Protein AF-A0A8S3IJ34-F1 (afdb_monomer)

pLDDT: mean 76.65, std 19.13, range [31.41, 97.19]

Nearest PDB structures (foldseek):
  6h3k-assembly1_A  TM=5.319E-01  e=2.754E-01  Homo sapiens
  5na0-assembly1_A  TM=5.411E-01  e=5.334E-01  Homo sapiens
  5nad-assembly1_A  TM=5.308E-01  e=8.472E-01  Homo sapiens

Foldseek 3Di:
DDFAADCVVVVQLVLLVVLQVVDDDPDRLVVFGWAWDDWDHDRTYIDTDTDDFPDFQVQLPDDDDDDDDPDDHQNCVQVVVVHGDPVVVVVVVVVVVVVSQVSCVVSVHDPVDDDRRPGGDRHD

Secondary structure (DSSP, 8-state):
-BSS--SHHHHHHHHHHHHHHTS-SS--STTTSPPEEEEEE-SS-EEEEE---SEETTTTT--------TT--HHHHHHTTT-PPPHHHHHHHHHHHHHHHHHHHHTT---S--SGGG-EE---

Organism: NCBI:txid392030

Structure (mmCIF, N/CA/C/O backbone):
data_AF-A0A8S3IJ34-F1
#
_entry.id   AF-A0A8S3IJ34-F1
#
loop_
_atom_site.group_PDB
_atom_site.id
_atom_site.type_symbol
_atom_site.label_atom_id
_atom_site.label_alt_id
_atom_site.label_comp_id
_atom_site.label_asym_id
_atom_site.label_entity_id
_atom_site.label_seq_id
_atom_site.pdbx_PDB_ins_code
_atom_site.Cartn_x
_atom_site.Cartn_y
_atom_site.Cartn_z
_atom_site.occupancy
_atom_site.B_iso_or_equiv
_atom_site.auth_seq_id
_atom_site.auth_comp_id
_atom_site.auth_asym_id
_atom_site.auth_atom_id
_atom_site.pdbx_PDB_model_num
ATOM 1 N N . ILE A 1 1 ? -11.167 7.425 1.108 1.00 87.19 1 ILE A N 1
ATOM 2 C CA . ILE A 1 1 ? -12.456 7.265 1.824 1.00 87.19 1 ILE A CA 1
ATOM 3 C C . ILE A 1 1 ? -12.948 5.868 1.497 1.00 87.19 1 ILE A C 1
ATOM 5 O O . ILE A 1 1 ? -12.842 5.488 0.336 1.00 87.19 1 ILE A O 1
ATOM 9 N N . GLN A 1 2 ? -13.380 5.101 2.490 1.00 88.75 2 GLN A N 1
ATOM 10 C CA . GLN A 1 2 ? -13.784 3.705 2.327 1.00 88.75 2 GLN A CA 1
ATOM 11 C C . GLN A 1 2 ? -15.193 3.489 2.862 1.00 88.75 2 GLN A C 1
ATOM 13 O O . GLN A 1 2 ? -15.519 3.987 3.935 1.00 88.75 2 GLN A O 1
ATOM 18 N N . HIS A 1 3 ? -15.988 2.738 2.102 1.00 92.25 3 HIS A N 1
ATOM 19 C CA . HIS A 1 3 ? -17.344 2.318 2.442 1.00 92.25 3 HIS A CA 1
ATOM 20 C C . HIS A 1 3 ? -17.438 0.796 2.227 1.00 92.25 3 HIS A C 1
ATOM 22 O O . HIS A 1 3 ? -17.136 0.351 1.115 1.00 92.25 3 HIS A O 1
ATOM 28 N N . PRO A 1 4 ? -17.849 -0.015 3.219 1.00 93.38 4 PRO A N 1
ATOM 29 C CA . PRO A 1 4 ? -18.109 0.344 4.622 1.00 93.38 4 PRO A CA 1
ATOM 30 C C . PRO A 1 4 ? -16.833 0.811 5.361 1.00 93.38 4 PRO A C 1
ATOM 32 O O . PRO A 1 4 ? -15.736 0.674 4.808 1.00 93.38 4 PRO A O 1
ATOM 35 N N . PRO A 1 5 ? -16.940 1.362 6.589 1.00 92.81 5 PRO A N 1
ATOM 36 C CA . PRO A 1 5 ? -15.762 1.705 7.379 1.00 92.81 5 PRO A CA 1
ATOM 37 C C . PRO A 1 5 ? -14.894 0.465 7.605 1.00 92.81 5 PRO A C 1
ATOM 39 O O . PRO A 1 5 ? -15.391 -0.628 7.880 1.00 92.81 5 PRO A O 1
ATOM 42 N N . THR A 1 6 ? -13.578 0.636 7.495 1.00 93.12 6 THR A N 1
ATOM 43 C CA . THR A 1 6 ? -12.613 -0.415 7.825 1.00 93.12 6 THR A CA 1
ATOM 44 C C . THR A 1 6 ? -11.403 0.156 8.547 1.00 93.12 6 THR A C 1
ATOM 46 O O . THR A 1 6 ? -10.819 1.164 8.142 1.00 93.12 6 THR A O 1
ATOM 49 N N . VAL A 1 7 ? -11.030 -0.518 9.633 1.00 94.81 7 VAL A N 1
ATOM 50 C CA . VAL A 1 7 ? -9.808 -0.261 10.410 1.00 94.81 7 VAL A CA 1
ATOM 51 C C . VAL A 1 7 ? -8.677 -1.215 10.018 1.00 94.81 7 VAL A C 1
ATOM 53 O O . VAL A 1 7 ? -7.539 -1.049 10.455 1.00 94.81 7 VAL A O 1
ATOM 56 N N . TRP A 1 8 ? -8.980 -2.234 9.204 1.00 94.38 8 TRP A N 1
ATOM 57 C CA . TRP A 1 8 ? -8.062 -3.333 8.913 1.00 94.38 8 TRP A CA 1
ATOM 58 C C . TRP A 1 8 ? -6.816 -2.868 8.165 1.00 94.38 8 TRP A C 1
ATOM 60 O O . TRP A 1 8 ? -5.701 -3.222 8.537 1.00 94.38 8 TRP A O 1
ATOM 70 N N . GLU A 1 9 ? -6.986 -2.031 7.143 1.00 92.62 9 GLU A N 1
ATOM 71 C CA . GLU A 1 9 ? -5.857 -1.517 6.368 1.00 92.62 9 GLU A CA 1
ATOM 72 C C . GLU A 1 9 ? -4.937 -0.644 7.229 1.00 92.62 9 GLU A C 1
ATOM 74 O O . GLU A 1 9 ? -3.717 -0.817 7.217 1.00 92.62 9 GLU A O 1
ATOM 79 N N . PHE A 1 10 ? -5.526 0.221 8.061 1.00 94.19 10 PHE A N 1
ATOM 80 C CA . PHE A 1 10 ? -4.786 1.026 9.028 1.00 94.19 10 PHE A CA 1
ATOM 81 C C . PHE A 1 10 ? -4.001 0.151 10.012 1.00 94.19 10 PHE A C 1
ATOM 83 O O . PHE A 1 10 ? -2.827 0.420 10.278 1.00 94.19 10 PHE A O 1
ATOM 90 N N . TYR A 1 11 ? -4.613 -0.922 10.523 1.00 95.38 11 TYR A N 1
ATOM 91 C CA . TYR A 1 11 ? -3.943 -1.887 11.395 1.00 95.38 11 TYR A CA 1
ATOM 92 C C . TYR A 1 11 ? -2.752 -2.551 10.694 1.00 95.38 11 TYR A C 1
ATOM 94 O O . TYR A 1 11 ? -1.657 -2.584 11.255 1.00 95.38 11 TYR A O 1
ATOM 102 N N . ILE A 1 12 ? -2.937 -3.037 9.463 1.00 95.00 12 ILE A N 1
ATOM 103 C CA . ILE A 1 12 ? -1.882 -3.714 8.701 1.00 95.00 12 ILE A CA 1
ATOM 104 C C . ILE A 1 12 ? -0.704 -2.780 8.439 1.00 95.00 12 ILE A C 1
ATOM 106 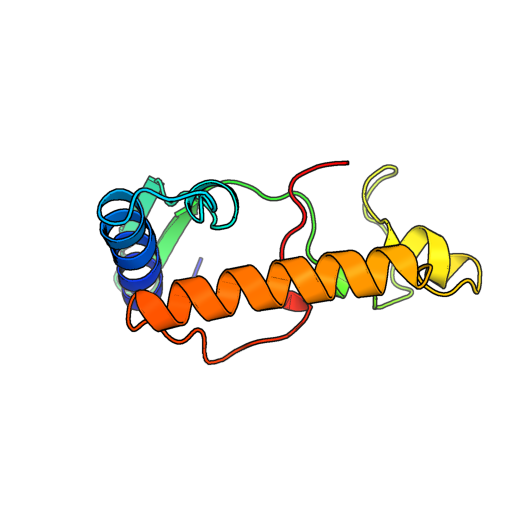O O . ILE A 1 12 ? 0.433 -3.160 8.721 1.00 95.00 12 ILE A O 1
ATOM 110 N N . LEU A 1 13 ? -0.955 -1.561 7.958 1.00 92.56 13 LEU A N 1
ATOM 111 C CA . LEU A 1 13 ? 0.097 -0.578 7.690 1.00 92.56 13 LEU A CA 1
ATOM 112 C C . LEU A 1 13 ? 0.833 -0.178 8.978 1.00 92.56 13 LEU A C 1
ATOM 114 O O . LEU A 1 13 ? 2.063 -0.130 8.998 1.00 92.56 13 LEU A O 1
ATOM 118 N N . THR A 1 14 ? 0.103 0.002 10.082 1.00 92.62 14 THR A N 1
ATOM 119 C CA . THR A 1 14 ? 0.693 0.292 11.398 1.00 92.62 14 THR A CA 1
ATOM 120 C C . THR A 1 14 ? 1.585 -0.851 11.888 1.00 92.62 14 THR A C 1
ATOM 122 O O . THR A 1 14 ? 2.715 -0.626 12.329 1.00 92.62 14 THR A O 1
ATOM 125 N N . GLU A 1 15 ? 1.116 -2.096 11.796 1.00 93.31 15 GLU A N 1
ATOM 126 C CA . GLU A 1 15 ? 1.888 -3.274 12.194 1.00 93.31 15 GLU A CA 1
ATOM 127 C C . GLU A 1 15 ? 3.122 -3.480 11.319 1.00 93.31 15 GLU A C 1
ATOM 129 O O . GLU A 1 15 ? 4.179 -3.869 11.822 1.00 93.31 15 GLU A O 1
ATOM 134 N N . LEU A 1 16 ? 3.009 -3.191 10.027 1.00 91.38 16 LEU A N 1
ATOM 135 C CA . LEU A 1 16 ? 4.106 -3.276 9.080 1.00 91.38 16 LEU A CA 1
ATOM 136 C C . LEU A 1 16 ? 5.231 -2.295 9.457 1.00 91.38 16 LEU A C 1
ATOM 138 O O . LEU A 1 16 ? 6.375 -2.727 9.627 1.00 91.38 16 LEU A O 1
ATOM 142 N N . SER A 1 17 ? 4.900 -1.023 9.710 1.00 89.69 17 SER A N 1
ATOM 143 C CA . SER A 1 17 ? 5.856 -0.007 10.182 1.00 89.69 17 SER A CA 1
ATOM 144 C C . SER A 1 17 ? 6.414 -0.305 11.577 1.00 89.69 17 SER A C 1
ATOM 146 O O . SER A 1 17 ? 7.590 -0.088 11.857 1.00 89.69 17 SER A O 1
ATOM 148 N N . ARG A 1 18 ? 5.603 -0.844 12.492 1.00 89.81 18 ARG A N 1
ATOM 149 C CA . ARG A 1 18 ? 6.066 -1.178 13.848 1.00 89.81 18 ARG A CA 1
ATOM 150 C C . ARG A 1 18 ? 7.050 -2.351 13.849 1.00 89.81 18 ARG A C 1
ATOM 152 O O . ARG A 1 18 ? 7.998 -2.374 14.638 1.00 89.81 18 ARG A O 1
ATOM 159 N N . ARG A 1 19 ? 6.810 -3.365 13.012 1.00 90.25 19 ARG A N 1
ATOM 160 C CA . ARG A 1 19 ? 7.636 -4.581 12.944 1.00 90.25 19 ARG A CA 1
ATOM 161 C C . ARG A 1 19 ? 8.918 -4.372 12.132 1.00 90.25 19 ARG A C 1
ATOM 163 O O . ARG A 1 19 ? 9.911 -5.025 12.448 1.00 90.25 19 ARG A O 1
ATOM 170 N N . SER A 1 20 ? 8.925 -3.464 11.155 1.00 86.00 20 SER A N 1
ATOM 171 C CA . SER A 1 20 ? 10.122 -3.109 10.376 1.00 86.00 20 SER A CA 1
ATOM 172 C C . SER A 1 20 ? 11.205 -2.451 11.242 1.00 86.00 20 SER A C 1
ATOM 174 O O . SER A 1 20 ? 12.358 -2.865 11.189 1.00 86.00 20 SER A O 1
ATOM 176 N N . VAL A 1 21 ? 10.838 -1.518 12.132 1.00 79.00 21 VAL A N 1
ATOM 177 C CA . VAL A 1 21 ? 11.782 -0.828 13.042 1.00 79.00 21 VAL A CA 1
ATOM 178 C C . VAL A 1 21 ? 12.536 -1.813 13.944 1.00 79.00 21 VAL A C 1
ATOM 180 O O . VAL A 1 21 ? 13.696 -1.601 14.284 1.00 79.00 21 VAL A O 1
ATOM 183 N N . ARG A 1 22 ? 11.899 -2.930 14.312 1.00 69.44 22 ARG A N 1
ATOM 184 C CA . ARG A 1 22 ? 12.496 -3.955 15.186 1.00 69.44 22 ARG A CA 1
ATOM 185 C C . ARG A 1 22 ? 13.533 -4.835 14.485 1.00 69.44 22 ARG A C 1
ATOM 187 O O . ARG A 1 22 ? 14.295 -5.512 15.169 1.00 69.44 22 ARG A O 1
ATOM 194 N N . LYS A 1 23 ? 13.560 -4.855 13.151 1.00 66.50 23 LYS A N 1
ATOM 195 C CA . LYS A 1 23 ? 14.507 -5.632 12.340 1.00 66.50 23 LYS A CA 1
ATOM 196 C C . LYS A 1 23 ? 15.383 -4.680 11.525 1.00 66.50 23 LYS A C 1
ATOM 198 O O . LYS A 1 23 ? 15.305 -4.640 10.299 1.00 66.50 23 LYS A O 1
ATOM 203 N N . ALA A 1 24 ? 16.222 -3.912 12.218 1.00 55.44 24 ALA A N 1
ATOM 204 C CA . ALA A 1 24 ? 17.233 -3.085 11.570 1.00 55.44 24 ALA A CA 1
ATOM 205 C C . ALA A 1 24 ? 18.197 -3.974 10.759 1.00 55.44 24 ALA A C 1
ATOM 207 O O . ALA A 1 24 ? 18.810 -4.899 11.289 1.00 55.44 24 ALA A O 1
ATOM 208 N N . GLY A 1 25 ? 18.291 -3.707 9.459 1.00 65.00 25 GLY A N 1
ATOM 209 C CA . GLY A 1 25 ? 19.146 -4.408 8.505 1.00 65.00 25 GLY A CA 1
ATOM 210 C C . GLY A 1 25 ? 19.375 -3.545 7.263 1.00 65.00 25 GLY A C 1
ATOM 211 O O . GLY A 1 25 ? 18.918 -2.409 7.201 1.00 65.00 25 GLY A O 1
ATOM 212 N N . GLN A 1 26 ? 20.065 -4.085 6.258 1.00 65.25 26 GLN A N 1
ATOM 213 C CA . GLN A 1 26 ? 20.473 -3.364 5.038 1.00 65.25 26 GLN A CA 1
ATOM 214 C C . GLN A 1 26 ? 19.305 -2.877 4.152 1.00 65.25 26 GLN A C 1
ATOM 216 O O . GLN A 1 26 ? 19.515 -2.070 3.250 1.00 65.25 26 GLN A O 1
ATOM 221 N N . PHE A 1 27 ? 18.083 -3.368 4.386 1.00 78.31 27 PHE A N 1
ATOM 222 C CA . PHE A 1 27 ? 16.884 -3.025 3.625 1.00 78.31 27 PHE A CA 1
ATOM 223 C C . PHE A 1 27 ? 15.860 -2.331 4.526 1.00 78.31 27 PHE A C 1
ATOM 225 O O . PHE A 1 27 ? 15.261 -2.965 5.396 1.00 78.31 27 PHE A O 1
ATOM 232 N N . ASP A 1 28 ? 15.658 -1.033 4.300 1.00 81.00 28 ASP A N 1
ATOM 233 C CA . ASP A 1 28 ? 14.655 -0.243 5.012 1.00 81.00 28 ASP A CA 1
ATOM 234 C C . ASP A 1 28 ? 13.300 -0.323 4.296 1.00 81.00 28 ASP A C 1
ATOM 236 O O . ASP A 1 28 ? 13.083 0.281 3.240 1.00 81.00 28 ASP A O 1
ATOM 240 N N . LEU A 1 29 ? 12.384 -1.110 4.861 1.00 82.94 29 LEU A N 1
ATOM 241 C CA . LEU A 1 29 ? 11.032 -1.250 4.329 1.00 82.94 29 LEU A CA 1
ATOM 242 C C . LEU A 1 29 ? 10.184 0.016 4.582 1.00 82.94 29 LEU A C 1
ATOM 244 O O . LEU A 1 29 ? 9.273 0.287 3.804 1.00 82.94 29 LEU A O 1
ATOM 248 N N . ASN A 1 30 ? 10.492 0.839 5.595 1.00 81.62 30 ASN A N 1
ATOM 249 C CA . ASN A 1 30 ? 9.695 2.037 5.906 1.00 81.62 30 ASN A CA 1
ATOM 250 C C . ASN A 1 30 ? 9.756 3.097 4.808 1.00 81.62 30 ASN A C 1
ATOM 252 O O . ASN A 1 30 ? 8.820 3.869 4.655 1.00 81.62 30 ASN A O 1
ATOM 256 N N . GLN A 1 31 ? 10.825 3.104 4.013 1.00 83.06 31 GLN A N 1
ATOM 257 C CA . GLN A 1 31 ? 10.952 3.986 2.850 1.00 83.06 31 GLN A CA 1
ATOM 258 C C . GLN A 1 31 ? 10.158 3.491 1.630 1.00 83.06 31 GLN A C 1
ATOM 260 O O . GLN A 1 31 ? 10.050 4.203 0.636 1.00 83.06 31 GLN A O 1
ATOM 265 N N . ARG A 1 32 ? 9.628 2.262 1.679 1.00 85.50 32 ARG A N 1
ATOM 266 C CA . ARG A 1 32 ? 8.944 1.583 0.565 1.00 85.50 32 ARG A CA 1
ATOM 267 C C . ARG A 1 32 ? 7.461 1.331 0.824 1.00 85.50 32 ARG A C 1
ATOM 269 O O . ARG A 1 32 ? 6.760 0.854 -0.062 1.00 85.50 32 ARG A O 1
ATOM 276 N N . ILE A 1 33 ? 6.989 1.638 2.028 1.00 86.44 33 ILE A N 1
ATOM 277 C CA . ILE A 1 33 ? 5.580 1.585 2.411 1.00 86.44 33 ILE A CA 1
ATOM 278 C C . ILE A 1 33 ? 5.108 3.022 2.625 1.00 86.44 33 ILE A C 1
ATOM 280 O O . ILE A 1 33 ? 5.859 3.829 3.172 1.00 86.44 33 ILE A O 1
ATOM 284 N N . PRO A 1 34 ? 3.863 3.355 2.268 1.00 86.94 34 PRO A N 1
ATOM 285 C CA . PRO A 1 34 ? 3.294 4.647 2.610 1.00 86.94 34 PRO A CA 1
ATOM 286 C C . PRO A 1 34 ? 3.257 4.861 4.121 1.00 86.94 34 PRO A C 1
ATOM 288 O O . PRO A 1 34 ? 2.751 4.025 4.872 1.00 86.94 34 PRO A O 1
ATOM 291 N N . THR A 1 35 ? 3.721 6.024 4.569 1.00 87.94 35 THR A N 1
ATOM 292 C CA . THR A 1 35 ? 3.522 6.417 5.966 1.00 87.94 35 THR A CA 1
ATOM 293 C C . THR A 1 35 ? 2.044 6.706 6.206 1.00 87.94 35 THR A C 1
ATOM 295 O O . THR A 1 35 ? 1.449 7.511 5.492 1.00 87.94 35 THR A O 1
ATOM 298 N N . VAL A 1 36 ? 1.448 6.087 7.223 1.00 91.31 36 VAL A N 1
ATOM 299 C CA . VAL A 1 36 ? 0.073 6.376 7.646 1.00 91.31 36 VAL A CA 1
ATOM 300 C C . VAL A 1 36 ? 0.097 7.313 8.846 1.00 91.31 36 VAL A C 1
ATOM 302 O O . VAL A 1 36 ? 0.807 7.067 9.817 1.00 91.31 36 VAL A O 1
ATOM 305 N N . TYR A 1 37 ? -0.678 8.394 8.781 1.00 92.62 37 TYR A N 1
ATOM 306 C CA . TYR A 1 37 ? -0.691 9.444 9.800 1.00 92.62 37 TYR A CA 1
ATOM 307 C C . TYR A 1 37 ? -1.865 9.306 10.769 1.00 92.62 37 TYR A C 1
ATOM 309 O O . TYR A 1 37 ? -1.712 9.543 11.966 1.00 92.62 37 TYR A O 1
ATOM 317 N N . ARG A 1 38 ? -3.059 8.985 10.254 1.00 95.12 38 ARG A N 1
ATOM 318 C CA . ARG A 1 38 ? -4.300 8.963 11.043 1.00 95.12 38 ARG A CA 1
ATOM 319 C C . ARG A 1 38 ? -5.408 8.187 10.337 1.00 95.12 38 ARG A C 1
ATOM 321 O O . ARG A 1 38 ? -5.525 8.268 9.119 1.00 95.12 38 ARG A O 1
ATOM 328 N N . LEU A 1 39 ? -6.270 7.537 11.115 1.00 96.50 39 LEU A N 1
ATOM 329 C CA . LEU A 1 39 ? -7.586 7.060 10.691 1.00 96.50 39 LEU A CA 1
ATOM 330 C C . LEU A 1 39 ? -8.673 7.851 11.426 1.00 96.50 39 LEU A C 1
ATOM 332 O O . LEU A 1 39 ? -8.565 8.066 12.632 1.00 96.50 39 LEU A O 1
ATOM 336 N N . ILE A 1 40 ? -9.701 8.283 10.702 1.00 97.00 40 ILE A N 1
ATOM 337 C CA . ILE A 1 40 ? -10.951 8.788 11.273 1.00 97.00 40 ILE A CA 1
ATOM 338 C C . ILE A 1 40 ? -12.061 7.839 10.834 1.00 97.00 40 ILE A C 1
ATOM 340 O O . ILE A 1 40 ? -12.224 7.590 9.639 1.00 97.00 40 ILE A O 1
ATOM 344 N N . GLU A 1 41 ? -12.799 7.303 11.796 1.00 97.19 41 GLU A N 1
ATOM 345 C CA . GLU A 1 41 ? -13.912 6.387 11.566 1.00 97.19 41 GLU A CA 1
ATOM 346 C C . GLU A 1 41 ? -15.239 7.106 11.822 1.00 97.19 41 GLU A C 1
ATOM 348 O O . GLU A 1 41 ? -15.386 7.840 12.800 1.00 97.19 41 GLU A O 1
ATOM 353 N N . TYR A 1 42 ? -16.186 6.903 10.914 1.00 95.75 42 TYR A N 1
ATOM 354 C CA . TYR A 1 42 ? -17.574 7.334 10.995 1.00 95.75 42 TYR A CA 1
ATOM 355 C C . TYR A 1 42 ? -18.474 6.095 10.921 1.00 95.75 42 TYR A C 1
ATOM 357 O O . TYR A 1 42 ? -18.011 4.994 10.622 1.00 95.75 42 TYR A O 1
ATOM 365 N N . ASN A 1 43 ? -19.773 6.269 11.162 1.00 95.69 43 ASN A N 1
ATOM 366 C CA . ASN A 1 43 ? -20.721 5.151 11.196 1.00 95.69 43 ASN A CA 1
ATOM 367 C C . ASN A 1 43 ? -20.826 4.395 9.857 1.00 95.69 43 ASN A C 1
ATOM 369 O O . ASN A 1 43 ? -21.112 3.202 9.845 1.00 95.69 43 ASN A O 1
ATOM 373 N N . ASP A 1 44 ? -20.616 5.083 8.736 1.00 96.31 44 ASP A N 1
ATOM 374 C CA . ASP A 1 44 ? -20.840 4.587 7.375 1.00 96.31 44 ASP A CA 1
ATOM 375 C C . ASP A 1 44 ? -19.595 4.664 6.473 1.00 96.31 44 ASP A C 1
ATOM 377 O O . ASP A 1 44 ? -19.619 4.161 5.343 1.00 96.31 44 ASP A O 1
ATOM 381 N N . TYR A 1 45 ? -18.487 5.231 6.966 1.00 95.81 45 TYR A N 1
ATOM 382 C CA . TYR A 1 45 ? -17.216 5.277 6.243 1.00 95.81 45 TYR A CA 1
ATOM 383 C C . TYR A 1 45 ? -15.997 5.492 7.132 1.00 95.81 45 TYR A C 1
ATOM 385 O O . TYR A 1 45 ? -16.089 5.961 8.263 1.00 95.81 45 TYR A O 1
ATOM 393 N N . SER A 1 46 ? -14.816 5.205 6.588 1.00 96.44 46 SER A N 1
ATOM 394 C CA . SER A 1 46 ? -13.543 5.576 7.205 1.00 96.44 46 SER A CA 1
ATOM 395 C C . SER A 1 46 ? -12.674 6.418 6.267 1.00 96.44 46 SER A C 1
ATOM 397 O O . SER A 1 46 ? -12.734 6.330 5.032 1.00 96.44 46 SER A O 1
ATOM 399 N N . VAL A 1 47 ? -11.868 7.297 6.862 1.00 96.06 47 VAL A N 1
ATOM 400 C CA . VAL A 1 47 ? -10.935 8.187 6.164 1.00 96.06 47 VAL A CA 1
ATOM 401 C C . VAL A 1 47 ? -9.541 7.986 6.732 1.00 96.06 47 VAL A C 1
ATOM 403 O O . VAL A 1 47 ? -9.260 8.352 7.873 1.00 96.06 47 VAL A O 1
ATOM 406 N N . MET A 1 48 ? -8.656 7.422 5.914 1.00 95.19 48 MET A N 1
ATOM 407 C CA . MET A 1 48 ? -7.247 7.256 6.245 1.00 95.19 48 MET A CA 1
ATOM 408 C C . MET A 1 48 ? -6.416 8.373 5.609 1.00 95.19 48 MET A C 1
ATOM 410 O O . MET A 1 48 ? -6.481 8.608 4.403 1.00 95.19 48 MET A O 1
ATOM 414 N N . PHE A 1 49 ? -5.627 9.053 6.436 1.00 93.94 49 PHE A N 1
ATOM 415 C CA . PHE A 1 49 ? -4.634 10.036 6.025 1.00 93.94 49 PHE A CA 1
ATOM 416 C C . PHE A 1 49 ? -3.276 9.346 5.947 1.00 93.94 49 PHE A C 1
ATOM 418 O O . PHE A 1 49 ? -2.775 8.838 6.952 1.00 93.94 49 PHE A O 1
ATOM 425 N N . MET A 1 50 ? -2.676 9.348 4.762 1.00 90.44 50 MET A N 1
ATOM 426 C CA . MET A 1 50 ? -1.396 8.701 4.482 1.00 90.44 50 MET A CA 1
ATOM 427 C C . MET A 1 50 ? -0.557 9.548 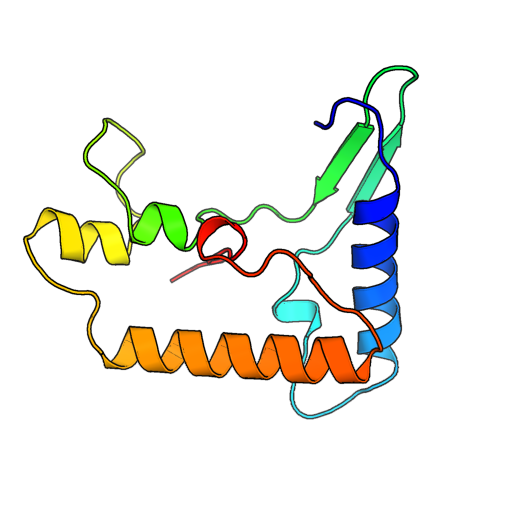3.525 1.00 90.44 50 MET A C 1
ATOM 429 O O . MET A 1 50 ? -1.057 10.493 2.912 1.00 90.44 50 MET A O 1
ATOM 433 N N . GLN A 1 51 ? 0.725 9.214 3.414 1.00 87.12 51 GLN A N 1
ATOM 434 C CA . GLN A 1 51 ? 1.657 9.842 2.491 1.00 87.12 51 GLN A CA 1
ATOM 435 C C . GLN A 1 51 ? 1.095 9.809 1.071 1.00 87.12 51 GLN A C 1
ATOM 437 O O . GLN A 1 51 ? 0.712 8.757 0.558 1.00 87.12 51 GLN A O 1
ATOM 442 N N . ARG A 1 52 ? 1.076 10.974 0.422 1.00 81.62 52 ARG A N 1
ATOM 443 C CA . ARG A 1 52 ? 0.690 11.074 -0.981 1.00 81.62 52 ARG A CA 1
ATOM 444 C C . ARG A 1 52 ? 1.800 10.487 -1.845 1.00 81.62 52 ARG A C 1
ATOM 446 O O . ARG A 1 52 ? 2.927 10.973 -1.796 1.00 81.62 52 ARG A O 1
ATOM 453 N N . ALA A 1 53 ? 1.454 9.514 -2.678 1.00 72.06 53 ALA A N 1
ATOM 454 C CA . ALA A 1 53 ? 2.275 9.136 -3.815 1.00 72.06 53 ALA A CA 1
ATOM 455 C C . ALA A 1 53 ? 1.643 9.677 -5.105 1.00 72.06 53 ALA A C 1
ATOM 457 O O . ALA A 1 53 ? 0.421 9.611 -5.259 1.00 72.06 53 ALA A O 1
ATOM 458 N N . PRO A 1 54 ? 2.433 10.266 -6.013 1.00 64.25 54 PRO A N 1
ATOM 459 C CA . PRO A 1 54 ? 1.896 10.935 -7.188 1.00 64.25 54 PRO A CA 1
ATOM 460 C C . PRO A 1 54 ? 1.351 9.974 -8.253 1.00 64.25 54 PRO A C 1
ATOM 462 O O . PRO A 1 54 ? 0.512 10.402 -9.038 1.00 64.25 54 PRO A O 1
ATOM 465 N N . GLN A 1 55 ? 1.816 8.718 -8.311 1.00 63.88 55 GLN A N 1
ATOM 466 C CA . GLN A 1 55 ? 1.516 7.779 -9.405 1.00 63.88 55 GLN A CA 1
ATOM 467 C C . GLN A 1 55 ? 1.420 6.323 -8.925 1.00 63.88 55 GLN A C 1
ATOM 469 O O . GLN A 1 55 ? 2.124 5.943 -7.986 1.00 63.88 55 GLN A O 1
ATOM 474 N N . THR A 1 56 ? 0.624 5.499 -9.622 1.00 63.81 56 THR A N 1
ATOM 475 C CA . THR A 1 56 ? 0.628 4.027 -9.498 1.00 63.81 56 THR A CA 1
ATOM 476 C C . THR A 1 56 ? 1.336 3.356 -10.682 1.00 63.81 56 THR A C 1
ATOM 478 O O . THR A 1 56 ? 1.465 3.937 -11.761 1.00 63.81 56 THR A O 1
ATOM 481 N N . LEU A 1 57 ? 1.778 2.109 -10.510 1.00 59.44 57 LEU A N 1
ATOM 482 C CA . LEU A 1 57 ? 2.471 1.336 -11.544 1.00 59.44 57 LEU A CA 1
ATOM 483 C C . LEU A 1 57 ? 1.517 0.825 -12.648 1.00 59.44 57 LEU A C 1
ATOM 485 O O . LEU A 1 57 ? 1.980 0.533 -13.748 1.00 59.44 57 LEU A O 1
ATOM 489 N N . LEU A 1 58 ? 0.197 0.743 -12.412 1.00 49.59 58 LEU A N 1
ATOM 490 C CA . LEU A 1 58 ? -0.777 0.457 -13.483 1.00 49.59 58 LEU A CA 1
ATOM 491 C C . LEU A 1 58 ? -1.082 1.682 -14.350 1.00 49.59 58 LEU A C 1
ATOM 493 O O . LEU A 1 58 ? -1.225 1.510 -15.557 1.00 49.59 58 LEU A O 1
ATOM 497 N N . VAL A 1 59 ? -1.146 2.902 -13.793 1.00 48.56 59 VAL A N 1
ATOM 498 C CA . VAL A 1 59 ? -1.275 4.116 -14.630 1.00 48.56 59 VAL A CA 1
ATOM 499 C C . VAL A 1 59 ? -0.156 4.125 -15.665 1.00 48.56 59 VAL A C 1
ATOM 501 O O . VAL A 1 59 ? -0.419 4.289 -16.841 1.00 48.56 59 VAL A O 1
ATOM 504 N N . CYS A 1 60 ? 1.034 3.714 -15.252 1.00 43.97 60 CYS A N 1
ATOM 505 C CA . CYS A 1 60 ? 2.169 3.413 -16.104 1.00 43.97 60 CYS A CA 1
ATOM 506 C C . CYS A 1 60 ? 1.894 2.400 -17.262 1.00 43.97 60 CYS A C 1
ATOM 508 O O . CYS A 1 60 ? 2.447 2.566 -18.342 1.00 43.97 60 CYS A O 1
ATOM 510 N N . ASN A 1 61 ? 1.052 1.374 -17.105 1.00 39.25 61 ASN A N 1
ATOM 511 C CA . ASN A 1 61 ? 0.855 0.312 -18.110 1.00 39.25 61 ASN A CA 1
ATOM 512 C C . ASN A 1 61 ? -0.449 0.389 -18.927 1.00 39.25 61 ASN A C 1
ATOM 514 O O . ASN A 1 61 ? -0.529 -0.255 -19.973 1.00 39.25 61 ASN A O 1
ATOM 518 N N . ASN A 1 62 ? -1.473 1.126 -18.483 1.00 37.34 62 ASN A N 1
ATOM 519 C CA . ASN A 1 62 ? -2.788 1.131 -19.127 1.00 37.34 62 ASN A CA 1
ATOM 520 C C . ASN A 1 62 ? -3.315 2.545 -19.428 1.00 37.34 62 ASN A C 1
ATOM 522 O O . ASN A 1 62 ? -3.909 3.212 -18.586 1.00 37.34 62 ASN A O 1
ATOM 526 N N . SER A 1 63 ? -3.289 2.849 -20.727 1.00 42.69 63 SER A N 1
ATOM 527 C CA . SER A 1 63 ? -4.404 3.361 -21.537 1.00 42.69 63 SER A CA 1
ATOM 528 C C . SER A 1 63 ? -4.416 4.833 -21.964 1.00 42.69 63 SER A C 1
ATOM 530 O O . SER A 1 63 ? -4.429 5.781 -21.188 1.00 42.69 63 SER A O 1
ATOM 532 N N . ARG A 1 64 ? -4.596 4.979 -23.284 1.00 50.47 64 ARG A N 1
ATOM 533 C CA . ARG A 1 64 ? -5.531 5.928 -23.893 1.00 50.47 64 ARG A CA 1
ATOM 534 C C . ARG A 1 64 ? -6.749 6.145 -22.981 1.00 50.47 64 ARG A C 1
ATOM 536 O O . ARG A 1 64 ? -7.660 5.320 -23.001 1.00 50.47 64 ARG A O 1
ATOM 543 N N . LYS A 1 65 ? -6.773 7.258 -22.252 1.00 40.66 65 LYS A N 1
ATOM 544 C CA . LYS A 1 65 ? -7.952 8.091 -21.967 1.00 40.66 65 LYS A CA 1
ATOM 545 C C . LYS A 1 65 ? -7.495 9.334 -21.205 1.00 40.66 65 LYS A C 1
ATOM 547 O O . LYS A 1 65 ? -7.068 9.258 -20.066 1.00 40.66 65 LYS A O 1
ATOM 552 N N . GLU A 1 66 ? -7.524 10.438 -21.941 1.00 40.00 66 GLU A N 1
ATOM 553 C CA . GLU A 1 66 ? -7.675 11.827 -21.506 1.00 40.00 66 GLU A CA 1
ATOM 554 C C . GLU A 1 66 ? -7.189 12.217 -20.095 1.00 40.00 66 GLU A C 1
ATOM 556 O O . GLU A 1 66 ? -7.843 11.991 -19.084 1.00 40.00 66 GLU A O 1
ATOM 561 N N . LEU A 1 67 ? -6.105 13.002 -20.120 1.00 40.66 67 LEU A N 1
ATOM 562 C CA . LEU A 1 67 ? -5.893 14.184 -19.284 1.00 40.66 67 LEU A CA 1
ATOM 563 C C . LEU A 1 67 ? -5.546 13.960 -17.799 1.00 40.66 67 LEU A C 1
ATOM 565 O O . LEU A 1 67 ? -6.337 14.269 -16.916 1.00 40.66 67 LEU A O 1
ATOM 569 N N . VAL A 1 68 ? -4.277 13.639 -17.514 1.00 34.84 68 VAL A N 1
ATOM 570 C CA . VAL A 1 68 ? -3.599 14.168 -16.314 1.00 34.84 68 VAL A CA 1
ATOM 571 C C . VAL A 1 68 ? -2.189 14.642 -16.678 1.00 34.84 68 VAL A C 1
ATOM 573 O O . VAL A 1 68 ? -1.278 13.858 -16.898 1.00 34.84 68 VAL A O 1
ATOM 576 N N . SER A 1 69 ? -2.076 15.966 -16.787 1.00 31.41 69 SER A N 1
ATOM 577 C CA . SER A 1 69 ? -0.913 16.827 -16.540 1.00 31.41 69 SER A CA 1
ATOM 578 C C . SER A 1 69 ? 0.499 16.258 -16.771 1.00 31.41 69 SER A C 1
ATOM 580 O O . SER A 1 69 ? 1.030 15.494 -15.976 1.00 31.41 69 SER A O 1
ATOM 582 N N . TYR A 1 70 ? 1.140 16.779 -17.819 1.00 34.09 70 TYR A N 1
ATOM 583 C CA . TYR A 1 70 ? 2.582 16.837 -18.074 1.00 34.09 70 TYR A CA 1
ATOM 584 C C . TYR A 1 70 ? 3.485 16.597 -16.841 1.00 34.09 70 TYR A C 1
ATOM 586 O O . TYR A 1 70 ? 3.550 17.435 -15.944 1.00 34.09 70 TYR A O 1
ATOM 594 N N . GLY A 1 71 ? 4.234 15.483 -16.852 1.00 36.84 71 GLY A N 1
ATOM 595 C CA . GLY A 1 71 ? 5.426 15.278 -16.010 1.00 36.84 71 GLY A CA 1
ATOM 596 C C . GLY A 1 71 ? 5.552 13.932 -15.284 1.00 36.84 71 GLY A C 1
ATOM 597 O O . GLY A 1 71 ? 6.590 13.683 -14.680 1.00 36.84 71 GLY A O 1
ATOM 598 N N . SER A 1 72 ? 4.540 13.061 -15.315 1.00 42.59 72 SER A N 1
ATOM 599 C CA . SER A 1 72 ? 4.382 12.036 -14.272 1.00 42.59 72 SER A CA 1
ATOM 600 C C . SER A 1 72 ? 3.897 10.677 -14.786 1.00 42.59 72 SER A C 1
ATOM 602 O O . SER A 1 72 ? 2.930 10.148 -14.248 1.00 42.59 72 SER A O 1
ATOM 604 N N . ASP A 1 73 ? 4.481 10.127 -15.853 1.00 51.44 73 ASP A N 1
ATOM 605 C CA . ASP A 1 73 ? 3.976 8.856 -16.386 1.00 51.44 73 ASP A CA 1
ATOM 606 C C . ASP A 1 73 ? 5.026 8.081 -17.194 1.00 51.44 73 ASP A C 1
ATOM 608 O O . ASP A 1 73 ? 5.144 8.208 -18.411 1.00 51.44 73 ASP A O 1
ATOM 612 N N . PHE A 1 74 ? 5.873 7.322 -16.502 1.00 50.84 74 PHE A N 1
ATOM 613 C CA . PHE A 1 74 ? 7.069 6.725 -17.100 1.00 50.84 74 PHE A CA 1
ATOM 614 C C . PHE A 1 74 ? 6.753 5.638 -18.127 1.00 50.84 74 PHE A C 1
ATOM 616 O O . PHE A 1 74 ? 7.276 5.657 -19.239 1.00 50.84 74 PHE A O 1
ATOM 623 N N . ALA A 1 75 ? 5.870 4.702 -17.796 1.00 49.56 75 ALA A N 1
ATOM 624 C CA . ALA A 1 75 ? 5.531 3.647 -18.736 1.00 49.56 75 ALA A CA 1
ATOM 625 C C . ALA A 1 75 ? 4.466 4.096 -19.757 1.00 49.56 75 ALA A C 1
ATOM 627 O O . ALA A 1 75 ? 4.560 3.667 -20.906 1.00 49.56 75 ALA A O 1
ATOM 628 N N . ASN A 1 76 ? 3.603 5.081 -19.457 1.00 48.50 76 ASN A N 1
ATOM 629 C CA . ASN A 1 76 ? 2.754 5.702 -20.484 1.00 48.50 76 ASN A CA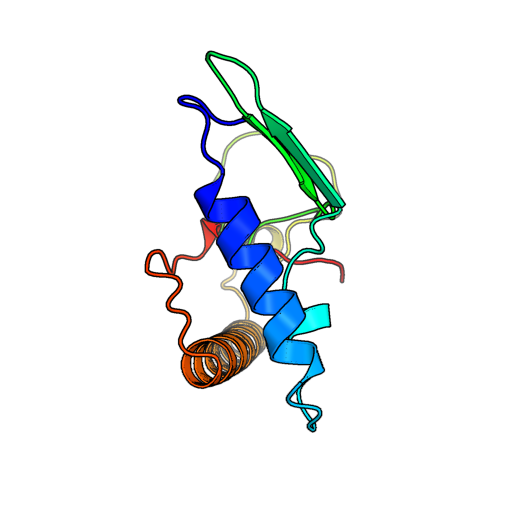 1
ATOM 630 C C . ASN A 1 76 ? 3.553 6.568 -21.459 1.00 48.50 76 ASN A C 1
ATOM 632 O O . ASN A 1 76 ? 3.206 6.604 -22.637 1.00 48.50 76 ASN A O 1
ATOM 636 N N . TYR A 1 77 ? 4.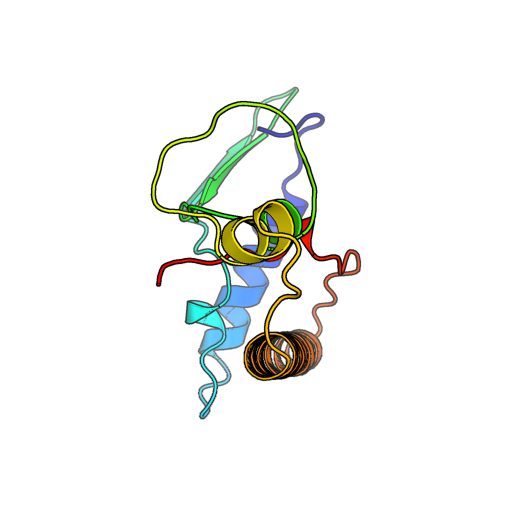644 7.220 -21.044 1.00 51.97 77 TYR A N 1
ATOM 637 C CA . TYR A 1 77 ? 5.568 7.888 -21.971 1.00 51.97 77 TYR A CA 1
ATOM 638 C C . TYR A 1 77 ? 6.123 6.911 -23.018 1.00 51.97 77 TYR A C 1
ATOM 640 O O . TYR A 1 77 ? 6.293 7.272 -24.185 1.00 51.97 77 TYR A O 1
ATOM 648 N N . HIS A 1 78 ? 6.377 5.665 -22.613 1.00 51.94 78 HIS A N 1
ATOM 649 C CA . HIS A 1 78 ? 6.839 4.617 -23.512 1.00 51.94 78 HIS A CA 1
ATOM 650 C C . HIS A 1 78 ? 5.678 4.030 -24.338 1.00 51.94 78 HIS A C 1
ATOM 652 O O . HIS A 1 78 ? 5.745 4.076 -25.566 1.00 51.94 78 HIS A O 1
ATOM 658 N N . ILE A 1 79 ? 4.580 3.593 -23.716 1.00 52.41 79 ILE A N 1
ATOM 659 C CA . ILE A 1 79 ? 3.447 2.936 -24.396 1.00 52.41 79 ILE A CA 1
ATOM 660 C C . ILE A 1 79 ? 2.722 3.888 -25.361 1.00 52.41 79 ILE A C 1
ATOM 662 O O . ILE A 1 79 ? 2.384 3.490 -26.473 1.00 52.41 79 ILE A O 1
ATOM 666 N N . SER A 1 80 ? 2.544 5.169 -25.008 1.00 50.16 80 SER A N 1
ATOM 667 C CA . SER A 1 80 ? 1.945 6.183 -25.904 1.00 50.16 80 SER A CA 1
ATOM 668 C C . SER A 1 80 ? 2.785 6.479 -27.152 1.00 50.16 80 SER A C 1
ATOM 670 O O . SER A 1 80 ? 2.278 7.054 -28.114 1.00 50.16 80 SER A O 1
ATOM 672 N N . ARG A 1 81 ? 4.058 6.066 -27.154 1.00 56.06 81 ARG A N 1
ATOM 673 C CA . ARG A 1 81 ? 4.990 6.161 -28.285 1.00 56.06 81 ARG A CA 1
ATOM 674 C C . ARG A 1 81 ? 5.237 4.819 -28.973 1.00 56.06 81 ARG A C 1
ATOM 676 O O . ARG A 1 81 ? 6.205 4.713 -29.724 1.00 56.06 81 ARG A O 1
ATOM 683 N N . ASP A 1 82 ? 4.400 3.818 -28.698 1.00 51.78 82 ASP A N 1
ATOM 684 C CA . ASP A 1 82 ? 4.551 2.444 -29.191 1.00 51.78 82 ASP A CA 1
ATOM 685 C C . ASP A 1 82 ? 5.892 1.812 -28.763 1.00 51.78 82 ASP A C 1
ATOM 687 O O . ASP A 1 82 ? 6.526 1.032 -29.474 1.00 51.78 82 ASP A O 1
ATOM 691 N N . ARG A 1 83 ? 6.377 2.201 -27.577 1.00 58.56 83 ARG A N 1
ATOM 692 C CA . ARG A 1 83 ? 7.605 1.689 -26.968 1.00 58.56 83 ARG A CA 1
ATOM 693 C C . ARG A 1 83 ? 7.256 0.896 -25.719 1.00 58.56 83 ARG A C 1
ATOM 695 O O . ARG A 1 83 ? 6.486 1.327 -24.869 1.00 58.56 83 ARG A O 1
ATOM 702 N N . TYR A 1 84 ? 7.877 -0.261 -25.572 1.00 62.91 84 TYR A N 1
ATOM 703 C CA . TYR A 1 84 ? 7.821 -1.015 -24.328 1.00 62.91 84 TYR A CA 1
ATOM 704 C C . TYR A 1 84 ? 8.602 -0.283 -23.231 1.00 62.91 84 TYR A C 1
ATOM 706 O O . TYR A 1 84 ? 9.587 0.408 -23.512 1.00 62.91 84 TYR A O 1
ATOM 714 N N . VAL A 1 85 ? 8.199 -0.477 -21.971 1.00 68.38 85 VAL A N 1
ATOM 715 C CA . VAL A 1 85 ? 9.048 -0.143 -20.820 1.00 68.38 85 VAL A CA 1
ATOM 716 C C . VAL A 1 85 ? 10.381 -0.866 -21.006 1.00 68.38 85 VAL A C 1
ATOM 718 O O . VAL A 1 85 ? 10.361 -2.085 -21.196 1.00 68.38 85 VAL A O 1
ATOM 721 N N . PRO A 1 86 ? 11.537 -0.184 -20.977 1.00 75.62 86 PRO A N 1
ATOM 722 C CA . PRO A 1 86 ? 12.806 -0.862 -21.196 1.00 75.62 86 PRO A CA 1
ATOM 723 C C . PRO A 1 86 ? 13.017 -1.985 -20.172 1.00 75.62 86 PRO A C 1
ATOM 725 O O . PRO A 1 86 ? 12.684 -1.836 -18.994 1.00 75.62 86 PRO A O 1
ATOM 728 N N . LEU A 1 87 ? 13.593 -3.105 -20.616 1.00 76.62 87 LEU A N 1
ATOM 729 C CA . LEU A 1 87 ? 13.788 -4.304 -19.792 1.00 76.62 87 LEU A CA 1
ATOM 730 C C . LEU A 1 87 ? 14.504 -4.001 -18.465 1.00 76.62 87 LEU A C 1
ATOM 732 O O . LEU A 1 87 ? 14.175 -4.592 -17.443 1.00 76.62 87 LEU A O 1
ATOM 736 N N . CYS A 1 88 ? 15.439 -3.047 -18.453 1.00 80.31 88 CYS A N 1
ATOM 737 C CA . CYS A 1 88 ? 16.142 -2.638 -17.237 1.00 80.31 88 CYS A CA 1
ATOM 738 C C . CYS A 1 88 ? 15.198 -2.115 -16.141 1.00 80.31 88 CYS A C 1
ATOM 740 O O . CYS A 1 88 ? 15.381 -2.468 -14.979 1.00 80.31 88 CYS A O 1
ATOM 742 N N . TYR A 1 89 ? 14.160 -1.351 -16.491 1.00 77.88 89 TYR A N 1
ATOM 743 C CA . TYR A 1 89 ? 13.167 -0.872 -15.526 1.00 77.88 89 TYR A CA 1
ATOM 744 C C . TYR A 1 89 ? 12.245 -1.995 -15.061 1.00 77.88 89 TYR A C 1
ATOM 746 O O . TYR A 1 89 ? 11.950 -2.088 -13.873 1.00 77.88 89 TYR A O 1
ATOM 754 N N . GLN A 1 90 ? 11.840 -2.889 -15.968 1.00 78.50 90 GLN A N 1
ATOM 755 C CA . GLN A 1 90 ? 11.040 -4.062 -15.601 1.00 78.50 90 GLN A CA 1
ATOM 756 C C . GLN A 1 90 ? 11.788 -4.949 -14.595 1.00 78.50 90 GLN A C 1
ATOM 758 O O . GLN A 1 90 ? 11.218 -5.360 -13.583 1.00 78.50 90 GLN A O 1
ATOM 763 N N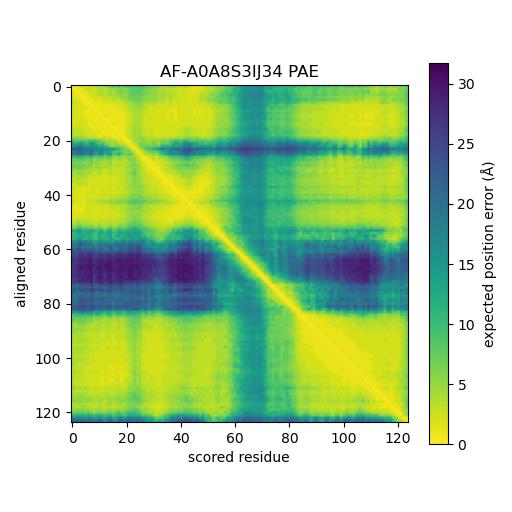 . LEU A 1 91 ? 13.079 -5.197 -14.840 1.00 83.50 91 LEU A N 1
ATOM 764 C CA . LEU A 1 91 ? 13.949 -5.949 -13.937 1.00 83.50 91 LEU A CA 1
ATOM 765 C C . LEU A 1 91 ? 14.144 -5.222 -12.605 1.00 83.50 91 LEU A C 1
ATOM 767 O O . LEU A 1 91 ? 14.012 -5.846 -11.555 1.00 83.50 91 LEU A O 1
ATOM 771 N N . TYR A 1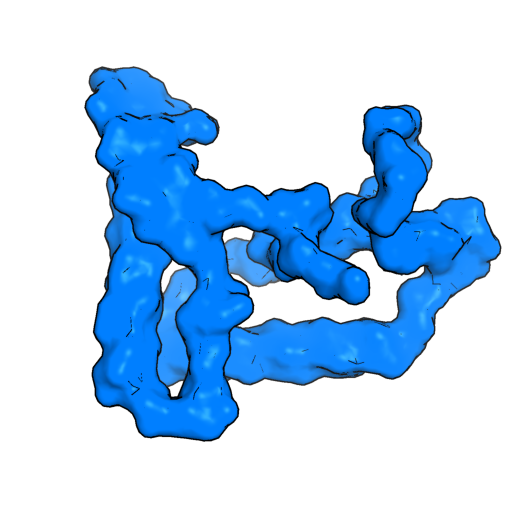 92 ? 14.406 -3.912 -12.632 1.00 86.25 92 TYR A N 1
ATOM 772 C CA . TYR A 1 92 ? 14.561 -3.102 -11.425 1.00 86.25 92 TYR A CA 1
ATOM 773 C C . TYR A 1 92 ? 13.323 -3.182 -10.522 1.00 86.25 92 TYR A C 1
ATOM 775 O O . TYR A 1 92 ? 13.441 -3.551 -9.352 1.00 86.25 92 TYR A O 1
ATOM 783 N N . TYR A 1 93 ? 12.132 -2.916 -11.068 1.00 84.12 93 TYR A N 1
ATOM 784 C CA . TYR A 1 93 ? 10.896 -2.980 -10.289 1.00 84.12 93 TYR A CA 1
ATOM 785 C C . TYR A 1 93 ? 10.593 -4.395 -9.811 1.00 84.12 93 TYR A C 1
ATOM 787 O O . TYR A 1 93 ? 10.200 -4.563 -8.662 1.00 84.12 93 TYR A O 1
ATOM 795 N N . SER A 1 94 ? 10.842 -5.417 -10.635 1.00 86.75 94 SER A N 1
ATOM 796 C CA . SER A 1 94 ? 10.668 -6.813 -10.218 1.00 86.75 94 SER A CA 1
ATOM 797 C C . SER A 1 94 ? 11.556 -7.156 -9.018 1.00 86.75 94 SER A C 1
ATOM 799 O O . SER A 1 94 ? 11.086 -7.758 -8.055 1.00 86.75 94 SER A O 1
ATOM 801 N N . ILE A 1 95 ? 12.823 -6.729 -9.028 1.00 90.56 95 ILE A N 1
ATOM 802 C CA . ILE A 1 95 ? 13.751 -6.941 -7.910 1.00 90.56 95 ILE A CA 1
ATOM 803 C C . ILE A 1 95 ? 13.288 -6.185 -6.658 1.00 90.56 95 ILE A C 1
ATOM 805 O O . ILE A 1 95 ? 13.283 -6.766 -5.571 1.00 90.56 95 ILE A O 1
ATOM 809 N N . GLU A 1 96 ? 12.876 -4.921 -6.780 1.00 87.50 96 GLU A N 1
ATOM 810 C CA . GLU A 1 96 ? 12.378 -4.157 -5.628 1.00 87.50 96 GLU A CA 1
ATOM 811 C C . GLU A 1 96 ? 11.089 -4.762 -5.051 1.00 87.50 96 GLU A C 1
ATOM 813 O O . GLU A 1 96 ? 10.984 -4.902 -3.833 1.00 87.50 96 GLU A O 1
ATOM 818 N N . MET A 1 97 ? 10.156 -5.221 -5.892 1.00 89.38 97 MET A N 1
ATOM 819 C CA . MET A 1 97 ? 8.956 -5.939 -5.444 1.00 89.38 97 MET A CA 1
ATOM 820 C C . MET A 1 97 ? 9.305 -7.221 -4.689 1.00 89.38 97 MET A C 1
ATOM 822 O O . MET A 1 97 ? 8.780 -7.457 -3.602 1.00 89.38 97 MET A O 1
ATOM 826 N N . LEU A 1 98 ? 10.218 -8.037 -5.226 1.00 91.94 98 LEU A N 1
ATOM 827 C CA . LEU A 1 98 ? 10.659 -9.270 -4.570 1.00 91.94 98 LEU A CA 1
ATOM 828 C C . LEU A 1 98 ? 11.269 -8.990 -3.194 1.00 91.94 98 LEU A C 1
ATOM 830 O O . LEU A 1 98 ? 10.981 -9.710 -2.238 1.00 91.94 98 LEU A O 1
ATOM 834 N N . ARG A 1 99 ? 12.066 -7.923 -3.066 1.00 91.06 99 ARG A N 1
ATOM 835 C CA . ARG A 1 99 ? 12.638 -7.505 -1.778 1.00 91.06 99 ARG A CA 1
ATOM 836 C C . ARG A 1 99 ? 11.570 -7.032 -0.795 1.00 91.06 99 ARG A C 1
ATOM 838 O O . ARG A 1 99 ? 11.625 -7.409 0.375 1.00 91.06 99 ARG A O 1
ATOM 845 N N . ILE A 1 100 ? 10.592 -6.246 -1.258 1.00 91.00 100 ILE A N 1
ATOM 846 C CA . ILE A 1 100 ? 9.445 -5.815 -0.444 1.00 91.00 100 ILE A CA 1
ATOM 847 C C . ILE A 1 100 ? 8.706 -7.046 0.091 1.00 91.00 100 ILE A C 1
ATOM 849 O O . ILE A 1 100 ? 8.511 -7.153 1.301 1.00 91.00 100 ILE A O 1
ATOM 853 N N . PHE A 1 101 ? 8.364 -8.008 -0.769 1.00 92.75 101 PHE A N 1
ATOM 854 C CA . PHE A 1 101 ? 7.618 -9.199 -0.360 1.00 92.75 101 PHE A CA 1
ATOM 855 C C . PHE A 1 101 ? 8.403 -10.138 0.548 1.00 92.75 101 PHE A C 1
ATOM 857 O O . PHE A 1 101 ? 7.851 -10.586 1.552 1.00 92.75 101 PHE A O 1
ATOM 864 N N . ASP A 1 102 ? 9.682 -10.398 0.263 1.00 92.19 102 ASP A N 1
ATOM 865 C CA . ASP A 1 102 ? 10.535 -11.179 1.168 1.00 92.19 102 ASP A CA 1
ATOM 866 C C . ASP A 1 102 ? 10.544 -10.555 2.570 1.00 92.19 102 ASP A C 1
ATOM 868 O O . ASP A 1 102 ? 10.339 -11.240 3.576 1.00 92.19 102 ASP A O 1
ATOM 872 N N . TYR A 1 103 ? 10.683 -9.229 2.649 1.00 91.31 103 TYR A N 1
ATOM 873 C CA . TYR A 1 103 ? 10.670 -8.534 3.928 1.00 91.31 103 TYR A CA 1
ATOM 874 C C . TYR A 1 103 ? 9.291 -8.599 4.607 1.00 91.31 103 TYR A C 1
ATOM 876 O O . TYR A 1 103 ? 9.221 -8.959 5.784 1.00 91.31 103 TYR A O 1
ATOM 884 N N . MET A 1 104 ? 8.189 -8.325 3.895 1.00 92.44 104 MET A N 1
ATOM 885 C CA . MET A 1 104 ? 6.823 -8.449 4.436 1.00 92.44 104 MET A CA 1
ATOM 886 C C . MET A 1 104 ? 6.569 -9.851 5.013 1.00 92.44 104 MET A C 1
ATOM 888 O O . MET A 1 104 ? 6.101 -9.992 6.148 1.00 92.44 104 MET A O 1
ATOM 892 N N . HIS A 1 105 ? 6.968 -10.899 4.288 1.00 93.50 105 HIS A N 1
AT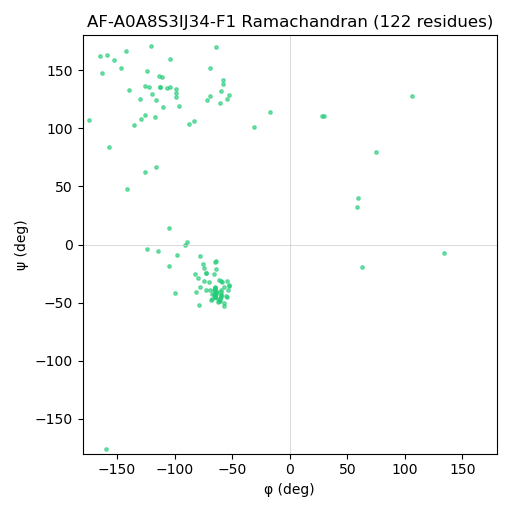OM 893 C CA . HIS A 1 105 ? 6.815 -12.284 4.726 1.00 93.50 105 HIS A CA 1
ATOM 894 C C . HIS A 1 105 ? 7.658 -12.601 5.971 1.00 93.50 105 HIS A C 1
ATOM 896 O O . HIS A 1 105 ? 7.170 -13.266 6.891 1.00 93.50 105 HIS A O 1
ATOM 902 N N . ARG A 1 106 ? 8.881 -12.059 6.092 1.00 91.44 106 ARG A N 1
ATOM 903 C CA . ARG A 1 106 ? 9.692 -12.148 7.327 1.00 91.44 106 ARG A CA 1
ATOM 904 C C . ARG A 1 106 ? 9.060 -11.428 8.521 1.00 91.44 106 ARG A C 1
ATOM 906 O O . ARG A 1 106 ? 9.424 -11.733 9.664 1.00 91.44 106 ARG A O 1
ATOM 913 N N . LEU A 1 107 ? 8.157 -10.475 8.284 1.00 92.12 107 LEU A N 1
ATOM 914 C CA . LEU A 1 107 ? 7.332 -9.824 9.309 1.00 92.12 107 LEU A CA 1
ATOM 915 C C . LEU A 1 107 ? 6.006 -10.556 9.571 1.00 92.12 107 LEU A C 1
ATOM 917 O O . LEU A 1 107 ? 5.222 -10.101 10.409 1.00 92.12 107 LEU A O 1
ATOM 921 N N . ARG A 1 108 ? 5.771 -11.694 8.900 1.00 94.31 108 ARG A N 1
ATOM 922 C CA . ARG A 1 108 ? 4.529 -12.482 8.951 1.00 94.31 108 ARG A CA 1
ATOM 923 C C . ARG A 1 108 ? 3.305 -11.679 8.493 1.00 94.31 108 ARG A C 1
ATOM 925 O O . ARG A 1 108 ? 2.245 -11.774 9.105 1.00 94.31 108 ARG A O 1
ATOM 932 N N . ILE A 1 109 ? 3.465 -10.867 7.447 1.00 94.62 109 ILE A N 1
ATOM 933 C CA . ILE A 1 109 ? 2.379 -10.124 6.795 1.00 94.62 109 ILE A CA 1
ATOM 934 C C . ILE A 1 109 ? 2.339 -10.532 5.321 1.00 94.62 109 ILE A C 1
ATOM 936 O O . ILE A 1 109 ? 3.382 -10.622 4.677 1.00 94.62 109 ILE A O 1
ATOM 940 N N . ILE A 1 110 ? 1.140 -10.784 4.797 1.00 94.69 110 ILE A N 1
ATOM 941 C CA . ILE A 1 110 ? 0.890 -11.159 3.400 1.00 94.69 110 ILE A CA 1
ATOM 942 C C . ILE A 1 110 ? -0.028 -10.087 2.798 1.00 94.69 110 ILE A C 1
ATOM 944 O O . ILE A 1 110 ? -1.038 -9.749 3.407 1.00 94.69 110 ILE A O 1
ATOM 948 N N . HIS A 1 111 ? 0.325 -9.536 1.630 1.00 92.38 111 HIS A N 1
ATOM 949 C CA . HIS A 1 111 ? -0.457 -8.474 0.971 1.00 92.38 111 HIS A CA 1
ATOM 950 C C . HIS A 1 111 ? -1.752 -8.999 0.319 1.00 92.38 111 HIS A C 1
ATOM 952 O O . HIS A 1 111 ? -2.738 -8.274 0.238 1.00 92.38 111 HIS A O 1
ATOM 958 N N . CYS A 1 112 ? -1.757 -10.244 -0.167 1.00 92.12 112 CYS A N 1
ATOM 959 C CA . CYS A 1 112 ? -2.889 -10.948 -0.804 1.00 92.12 112 CYS A CA 1
ATOM 960 C C . CYS A 1 112 ? -3.450 -10.362 -2.121 1.00 92.12 112 CYS A C 1
ATOM 962 O O . CYS A 1 112 ? -4.078 -11.100 -2.868 1.00 92.12 112 CYS A O 1
ATOM 964 N N . ASP A 1 113 ? -3.199 -9.093 -2.438 1.00 89.69 113 ASP A N 1
ATOM 965 C CA . ASP A 1 113 ? -3.664 -8.408 -3.660 1.00 89.69 113 ASP A CA 1
ATOM 966 C C . ASP A 1 113 ? -2.482 -7.781 -4.421 1.00 89.69 113 ASP A C 1
ATOM 968 O O . ASP A 1 113 ? -2.339 -6.563 -4.522 1.00 89.69 113 ASP A O 1
ATOM 972 N N . VAL A 1 114 ? -1.559 -8.624 -4.886 1.00 87.00 114 VAL A N 1
ATOM 973 C CA . VAL A 1 114 ? -0.365 -8.179 -5.619 1.00 87.00 114 VAL A CA 1
ATOM 974 C C . VAL A 1 114 ? -0.710 -7.976 -7.090 1.00 87.00 114 VAL A C 1
ATOM 976 O O . VAL A 1 114 ? -0.870 -8.938 -7.839 1.00 87.00 114 VAL A O 1
ATOM 979 N N . LYS A 1 115 ? -0.794 -6.712 -7.504 1.00 80.88 115 LYS A N 1
ATOM 980 C CA . LYS A 1 115 ? -1.042 -6.284 -8.886 1.00 80.88 115 LYS A CA 1
ATOM 981 C C . LYS A 1 115 ? -0.434 -4.899 -9.131 1.00 80.88 115 LYS A C 1
ATOM 983 O O . LYS A 1 115 ? -0.224 -4.171 -8.159 1.00 80.88 115 LYS A O 1
ATOM 988 N N . PRO A 1 116 ? -0.161 -4.505 -10.388 1.00 69.56 116 PRO A N 1
ATOM 989 C CA . PRO A 1 116 ? 0.480 -3.224 -10.695 1.00 69.56 116 PRO A CA 1
ATOM 990 C C . PRO A 1 116 ? -0.242 -2.000 -10.102 1.00 69.56 116 PRO A C 1
ATOM 992 O O . PRO A 1 116 ? 0.402 -1.028 -9.728 1.00 69.56 116 PRO A O 1
ATOM 995 N N . ASP A 1 117 ? -1.563 -2.046 -9.951 1.00 70.44 117 ASP A N 1
ATOM 996 C CA . ASP A 1 117 ? -2.382 -0.950 -9.414 1.00 70.44 117 ASP A CA 1
ATOM 997 C C . ASP A 1 117 ? -2.001 -0.546 -7.989 1.00 70.44 117 ASP A C 1
ATOM 999 O O . ASP A 1 117 ? -2.110 0.622 -7.621 1.00 70.44 117 ASP A O 1
ATOM 1003 N N . ASN A 1 118 ? -1.535 -1.517 -7.201 1.00 83.50 118 ASN A N 1
ATOM 1004 C CA . ASN A 1 118 ? -1.261 -1.351 -5.778 1.00 83.50 118 ASN A CA 1
ATOM 1005 C C . ASN A 1 118 ? 0.185 -0.918 -5.496 1.00 83.50 118 ASN A C 1
ATOM 1007 O O . ASN A 1 118 ? 0.561 -0.724 -4.341 1.00 83.50 118 ASN A O 1
ATOM 1011 N N . PHE A 1 119 ? 1.008 -0.746 -6.532 1.00 83.88 119 PHE A N 1
ATOM 1012 C CA . PHE A 1 119 ? 2.351 -0.196 -6.391 1.00 83.88 119 PHE A CA 1
ATOM 1013 C C . PHE A 1 119 ? 2.355 1.275 -6.747 1.00 83.88 119 PHE A C 1
ATOM 1015 O O . PHE A 1 119 ? 1.822 1.665 -7.781 1.00 83.88 119 PHE A O 1
ATOM 1022 N N . MET A 1 120 ? 3.000 2.084 -5.914 1.00 81.38 120 MET A N 1
ATOM 1023 C CA . MET A 1 120 ? 3.110 3.521 -6.120 1.00 81.38 120 MET A CA 1
ATOM 1024 C C . MET A 1 120 ? 4.556 3.932 -6.386 1.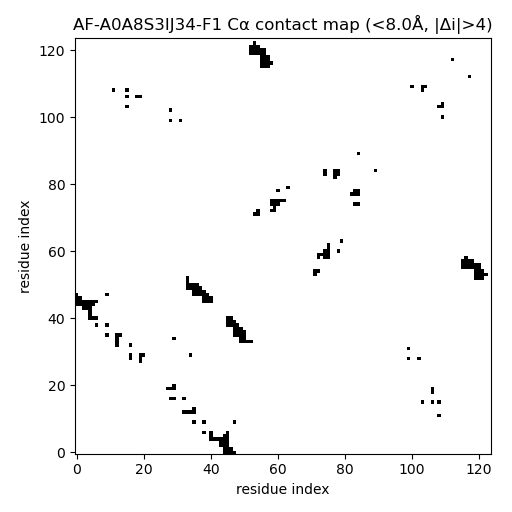00 81.38 120 MET A C 1
ATOM 1026 O O . MET A 1 120 ? 5.485 3.362 -5.815 1.00 81.38 120 MET A O 1
ATOM 1030 N N . VAL A 1 121 ? 4.746 4.939 -7.238 1.00 74.31 121 VAL A N 1
ATOM 1031 C CA . VAL A 1 121 ? 6.059 5.510 -7.566 1.00 74.31 121 VAL A CA 1
ATOM 1032 C C . VAL A 1 121 ? 6.134 6.901 -6.950 1.00 74.31 121 VAL A C 1
ATOM 1034 O O . VAL A 1 121 ? 5.307 7.760 -7.254 1.00 74.31 121 VAL A O 1
ATOM 1037 N N . LEU A 1 122 ? 7.089 7.103 -6.035 1.00 65.00 122 LEU A N 1
ATOM 1038 C CA . LEU A 1 122 ? 7.131 8.300 -5.197 1.00 65.00 122 LEU A CA 1
ATOM 1039 C C . LEU A 1 122 ? 7.755 9.514 -5.899 1.00 65.00 122 LEU A C 1
ATOM 1041 O O . LEU A 1 122 ? 7.167 10.574 -5.776 1.00 65.00 122 LEU A O 1
ATOM 1045 N N . HIS A 1 123 ? 8.835 9.382 -6.678 1.00 59.06 123 HIS A N 1
ATOM 1046 C CA . HIS A 1 123 ? 9.420 10.437 -7.530 1.00 59.06 123 H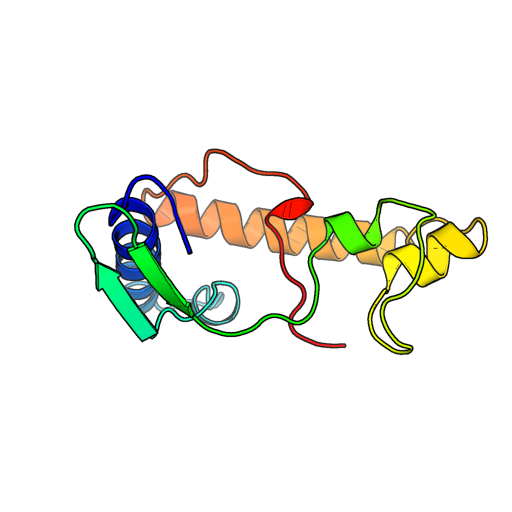IS A CA 1
ATOM 1047 C C . HIS A 1 123 ? 10.396 9.818 -8.556 1.00 59.06 123 HIS A C 1
ATOM 1049 O O . HIS A 1 123 ? 10.833 8.682 -8.362 1.00 59.06 123 HIS A O 1
ATOM 1055 N N . TRP A 1 124 ? 10.724 10.568 -9.616 1.00 46.50 124 TRP A N 1
ATOM 1056 C CA . TRP A 1 124 ? 11.861 10.335 -10.521 1.00 46.50 124 TRP A CA 1
ATOM 1057 C C . TRP A 1 124 ? 12.939 11.378 -10.252 1.00 46.50 124 TRP A C 1
ATOM 1059 O O . TRP A 1 124 ? 12.542 12.548 -10.037 1.00 46.50 124 TRP A O 1
#

Radius of gyration: 16.56 Å; Cα contacts (8 Å, |Δi|>4): 132; chains: 1; bounding box: 41×29×44 Å

Sequence (124 aa):
IQHPPTVWEFYILTELSRRSVRKAGQFDLNQRIPTVYRLIEYNDYSVMFMQRAPQTLLVCNNSRKELVSYGSDFANYHISRDRYVPLCYQLYYSIEMLRIFDYMHRLRIIHCDVKPDNFMVLHW

Solvent-accessible surface area (backbone atoms only — not comparable to full-atom values): 7732 Å² total; per-residue (Å²): 118,38,77,66,51,67,63,62,66,59,49,52,54,49,50,51,55,59,54,45,71,76,55,80,63,99,67,69,58,69,84,76,46,76,55,72,78,48,76,48,80,51,99,65,27,18,40,72,45,55,57,84,55,85,35,39,50,29,63,21,73,59,73,100,70,86,87,81,73,94,88,76,47,74,31,37,62,22,49,79,65,81,32,73,67,57,67,68,59,56,50,50,52,51,51,53,50,52,53,51,50,55,51,37,48,76,68,75,46,80,86,90,68,90,52,52,69,76,38,68,49,76,80,134

InterPro domains:
  IPR000719 Protein kinase domain [PS50011] (1-124)
  IPR008271 Serine/threonine-protein kinase, active site [PS00108] (109-121)
  IPR011009 Protein kinase-like domain superfamily [SSF56112] (30-121)
  IPR015661 Mitotic spindle checkpoint protein Bub1/Mad3 [PTHR14030] (1-121)

Mean predicted aligned error: 9.08 Å